Protein AF-A0AAV3XLF5-F1 (afdb_monomer)

Organism: NCBI:txid2530354

Sequence (108 aa):
MSVAAAKYTDSSRVFGKLVRNDFVHKGREVSDLKVHHVLTTKYRRKAFTAEMLARLHNILEELLLKWDCQLVEFNGESDQVHVLFQYHRDIALSNLVNNIKSVTSRLP

Mean predicted aligned error: 8.51 Å

Solvent-accessible surface area (backbone atoms only — not comparable to full-atom values): 6583 Å² total; per-residue (Å²): 134,87,80,79,77,82,73,86,69,52,68,68,57,57,46,58,61,67,68,52,89,70,68,45,78,57,97,93,47,77,47,77,47,72,47,81,47,76,51,65,41,81,90,59,42,74,73,51,46,74,66,51,46,56,52,50,50,55,52,49,47,57,50,29,50,76,67,69,23,47,76,75,47,76,49,71,52,42,29,37,34,41,37,31,34,36,49,55,89,90,54,58,60,70,60,52,52,51,48,51,54,56,56,60,70,72,55,126

pLDDT: mean 79.07, std 19.44, range [27.22, 93.81]

InterPro domains:
  IPR002686 Transposase IS200-like [PF01797] (30-106)
  IPR002686 Transposase IS200-like [SM01321] (30-108)
  IPR036515 Transposase IS200-like superfamily [G3DSA:3.30.70.1290] (17-107)
  IPR036515 Transposase IS200-like superfamily [SSF143422] (22-107)

Foldseek 3Di:
DDPDDDDPPDVVVVVVLLPPPPWDDDPPDTDWDKDKDKDFADVLALQDDPVLQVVLVVVVCVLCVVQVKHWSDWDDGSGMIITMITHDPPDDVVVSVVVSCVVSVVDD

Nearest PDB structures (foldseek):
  2xo6-assembly1_D  TM=9.074E-01  e=6.056E-06  Deinococcus radiodurans
  2xma-assembly1_B  TM=9.198E-01  e=1.284E-05  Deinococcus radiodurans
  2fyx-assembly1_B  TM=9.267E-01  e=1.284E-05  Deinococcus radiodurans R1 = ATCC 13939 = DSM 20539
  2a6m-assembly2_A-2  TM=9.085E-01  e=1.550E-05  Helicobacter pylori
  2f5g-assembly1_B  TM=8.941E-01  e=5.427E-05  Saccharolobus solfataricus

Secondary structure (DSSP, 8-state):
--S-------HHHHHHHHTS--PEEETTEEE-EEEEEEEEPGGG-----HHHHHHHHHHHHHHHHHTT-EEEEEEE-SSEEEEEEEE-TTS-HHHHHHHHHHHHHH--

Structure (mmCIF, N/CA/C/O backbone):
data_AF-A0AAV3XLF5-F1
#
_entry.id   AF-A0AAV3XLF5-F1
#
loop_
_atom_site.group_PDB
_atom_site.id
_atom_site.type_symbol
_atom_site.label_atom_id
_atom_site.label_alt_id
_atom_site.label_comp_id
_atom_site.label_asym_id
_atom_site.label_entity_id
_atom_site.label_seq_id
_atom_site.pdbx_PDB_ins_code
_atom_site.Cartn_x
_atom_site.Cartn_y
_atom_site.Cartn_z
_atom_site.occupancy
_atom_site.B_iso_or_equiv
_atom_site.auth_seq_id
_atom_site.auth_comp_id
_atom_site.auth_asym_id
_atom_site.auth_atom_id
_atom_site.pdbx_PDB_model_num
ATOM 1 N N . MET A 1 1 ? -29.564 -9.225 7.832 1.00 28.73 1 MET A N 1
ATOM 2 C CA . MET A 1 1 ? -29.414 -9.655 6.428 1.00 28.73 1 MET A CA 1
ATOM 3 C C . MET A 1 1 ? -28.008 -9.293 5.976 1.00 28.73 1 MET A C 1
ATOM 5 O O . MET A 1 1 ? -27.629 -8.138 6.062 1.00 28.73 1 MET A O 1
ATOM 9 N N . SER A 1 2 ? -27.248 -10.346 5.669 1.00 27.22 2 SER A N 1
ATOM 10 C CA . SER A 1 2 ? -25.842 -10.471 5.251 1.00 27.22 2 SER A CA 1
ATOM 11 C C . SER A 1 2 ? -25.093 -9.206 4.791 1.00 27.22 2 SER A C 1
ATOM 13 O O . SER A 1 2 ? -25.181 -8.817 3.630 1.00 27.22 2 SER A O 1
ATOM 15 N N . VAL A 1 3 ? -24.258 -8.642 5.671 1.00 30.39 3 VAL A N 1
ATOM 16 C CA . VAL A 1 3 ? -23.047 -7.917 5.256 1.00 30.39 3 VAL A CA 1
ATOM 17 C C . VAL A 1 3 ? -21.930 -8.957 5.286 1.00 30.39 3 VAL A C 1
ATOM 19 O O . VAL A 1 3 ? -21.489 -9.356 6.359 1.00 30.39 3 VAL A O 1
ATOM 22 N N . ALA A 1 4 ? -21.638 -9.491 4.098 1.00 32.59 4 ALA A N 1
ATOM 23 C CA . ALA A 1 4 ? -20.616 -10.475 3.736 1.00 32.59 4 ALA A CA 1
ATOM 24 C C . ALA A 1 4 ? -19.866 -11.137 4.906 1.00 32.59 4 ALA A C 1
ATOM 26 O O . ALA A 1 4 ? -18.840 -10.665 5.392 1.00 32.59 4 ALA A O 1
ATOM 27 N N . ALA A 1 5 ? -20.389 -12.293 5.304 1.00 28.31 5 ALA A N 1
ATOM 28 C CA . ALA A 1 5 ? -19.700 -13.246 6.143 1.00 28.31 5 ALA A CA 1
ATOM 29 C C . ALA A 1 5 ? -18.350 -13.657 5.530 1.00 28.31 5 ALA A C 1
ATOM 31 O O . ALA A 1 5 ? -18.263 -14.022 4.359 1.00 28.31 5 ALA A O 1
ATOM 32 N N . ALA A 1 6 ? -17.346 -13.690 6.402 1.00 33.62 6 ALA A N 1
ATOM 33 C CA . ALA A 1 6 ? -16.353 -14.748 6.463 1.00 33.62 6 ALA A CA 1
ATOM 34 C C . ALA A 1 6 ? -15.599 -15.054 5.164 1.00 33.62 6 ALA A C 1
ATOM 36 O O . ALA A 1 6 ? -15.929 -16.001 4.454 1.00 33.62 6 ALA A O 1
ATOM 37 N N . LYS A 1 7 ? -14.457 -14.390 4.984 1.00 34.25 7 LYS A N 1
ATOM 38 C CA . LYS A 1 7 ? -13.216 -15.119 4.703 1.00 34.25 7 LYS A CA 1
ATOM 39 C C . LYS A 1 7 ? -12.10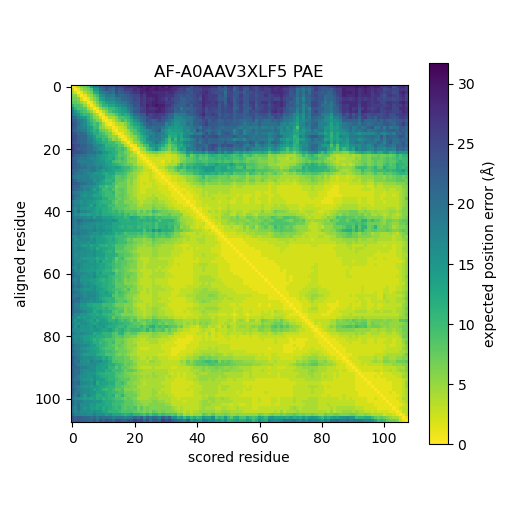6 -14.508 5.550 1.00 34.25 7 LYS A C 1
ATOM 41 O O . LYS A 1 7 ? -11.420 -13.589 5.125 1.00 34.25 7 LYS A O 1
ATOM 46 N N . TYR A 1 8 ? -11.922 -15.068 6.744 1.00 36.94 8 TYR A N 1
ATOM 47 C CA . TYR A 1 8 ? -10.567 -15.285 7.237 1.00 36.94 8 TYR A CA 1
ATOM 48 C C . TYR A 1 8 ? -9.918 -16.153 6.153 1.00 36.94 8 TYR A C 1
ATOM 50 O O . TYR A 1 8 ? -10.182 -17.357 6.071 1.00 36.94 8 TYR A O 1
ATOM 58 N N . THR A 1 9 ? -9.296 -15.513 5.162 1.00 42.12 9 THR A N 1
ATOM 59 C CA . THR A 1 9 ? -8.711 -16.204 4.020 1.00 42.12 9 THR A CA 1
ATOM 60 C C . THR A 1 9 ? -7.544 -16.981 4.586 1.00 42.12 9 THR A C 1
ATOM 62 O O . THR A 1 9 ? -6.512 -16.408 4.917 1.00 42.12 9 THR A O 1
ATOM 65 N N . ASP A 1 10 ? -7.764 -18.279 4.773 1.00 38.69 10 ASP A N 1
ATOM 66 C C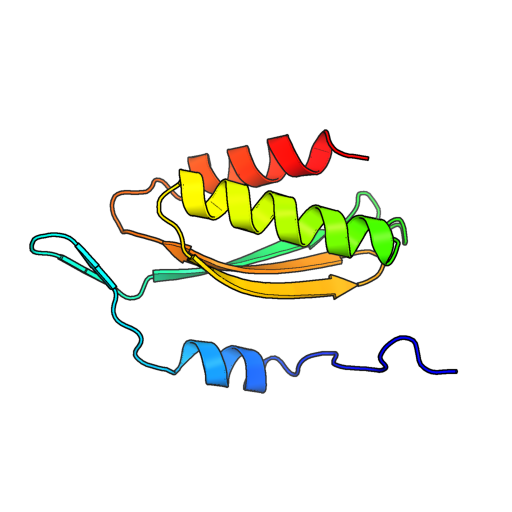A . ASP A 1 10 ? -6.732 -19.271 5.019 1.00 38.69 10 ASP A CA 1
ATOM 67 C C . ASP A 1 10 ? -5.464 -18.867 4.255 1.00 38.69 10 ASP A C 1
ATOM 69 O O . ASP A 1 10 ? -5.517 -18.663 3.035 1.00 38.69 10 ASP A O 1
ATOM 73 N N . SER A 1 11 ? -4.347 -18.699 4.971 1.00 42.25 11 SER A N 1
ATOM 74 C CA . SER A 1 11 ? -3.051 -18.346 4.387 1.00 42.25 11 SER A CA 1
ATOM 75 C C . SER A 1 11 ? -2.718 -19.236 3.185 1.00 42.25 11 SER A C 1
ATOM 77 O O . SER A 1 11 ? -2.042 -18.777 2.269 1.00 42.25 11 SER A O 1
ATOM 79 N N . SER A 1 12 ? -3.251 -20.464 3.127 1.00 38.00 12 SER A N 1
ATOM 80 C CA . SER A 1 12 ? -3.129 -21.376 1.984 1.00 38.00 12 SER A CA 1
ATOM 81 C C . SER A 1 12 ? -3.769 -20.858 0.677 1.00 38.00 12 SER A C 1
ATOM 83 O O . SE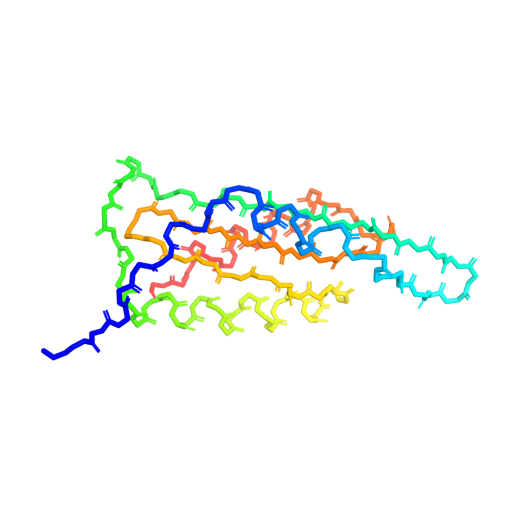R A 1 12 ? -3.245 -21.109 -0.408 1.00 38.00 12 SER A O 1
ATOM 85 N N . ARG A 1 13 ? -4.866 -20.085 0.737 1.00 46.16 13 ARG A N 1
ATOM 86 C CA . ARG A 1 13 ? -5.566 -19.517 -0.434 1.00 46.16 13 ARG A CA 1
ATOM 87 C C . ARG A 1 13 ? -4.910 -18.239 -0.949 1.00 46.16 13 ARG A C 1
ATOM 89 O O . ARG A 1 13 ? -4.851 -18.050 -2.162 1.00 46.16 13 ARG A O 1
ATOM 96 N N . VAL A 1 14 ? -4.379 -17.411 -0.047 1.00 50.41 14 VAL A N 1
ATOM 97 C CA . VAL A 1 14 ? -3.521 -16.266 -0.404 1.00 50.41 14 VAL A CA 1
ATOM 98 C C . VAL A 1 14 ? -2.232 -16.785 -1.048 1.00 50.41 14 VAL A C 1
ATOM 100 O O . VAL A 1 14 ? -1.835 -16.300 -2.106 1.00 50.41 14 VAL A O 1
ATOM 103 N N . PHE A 1 15 ? -1.648 -17.861 -0.498 1.00 45.91 15 PHE A N 1
ATOM 104 C CA . PHE A 1 15 ? -0.570 -18.611 -1.152 1.00 45.91 15 PHE A CA 1
ATOM 105 C C . PHE A 1 15 ? -0.983 -19.123 -2.537 1.00 45.91 15 PHE A C 1
ATOM 107 O O . PHE A 1 15 ? -0.234 -18.961 -3.490 1.00 45.91 15 PHE A O 1
ATOM 114 N N . GLY A 1 16 ? -2.192 -19.663 -2.698 1.00 46.97 16 GLY A N 1
ATOM 115 C CA . GLY A 1 16 ? -2.693 -20.113 -4.002 1.00 46.97 16 GLY A CA 1
ATOM 116 C C . GLY A 1 16 ? -2.771 -19.011 -5.071 1.00 46.97 16 GLY A C 1
ATOM 117 O O . GLY A 1 16 ? -2.584 -19.298 -6.252 1.00 46.97 16 GLY A O 1
ATOM 118 N N . LYS A 1 17 ? -3.005 -17.751 -4.675 1.00 51.19 17 LYS A N 1
ATOM 119 C CA . LYS A 1 17 ? -2.966 -16.583 -5.575 1.00 51.19 17 LYS A CA 1
ATOM 120 C C . LYS A 1 17 ? -1.531 -16.085 -5.805 1.00 51.19 17 LYS A C 1
ATOM 122 O O . LYS A 1 17 ? -1.195 -15.715 -6.923 1.00 51.19 17 LYS A O 1
ATOM 127 N N . LEU A 1 18 ? -0.673 -16.152 -4.782 1.00 51.94 18 LEU A N 1
ATOM 128 C CA . LEU A 1 18 ? 0.774 -15.892 -4.870 1.00 51.94 18 LEU A CA 1
ATOM 129 C C . LEU A 1 18 ? 1.504 -16.872 -5.808 1.00 51.94 18 LEU A C 1
ATOM 131 O O . LEU A 1 18 ? 2.483 -16.479 -6.430 1.00 51.94 18 LEU A O 1
ATOM 135 N N . VAL A 1 19 ? 1.023 -18.117 -5.923 1.00 51.31 19 VAL A N 1
ATOM 136 C CA . VAL A 1 19 ? 1.618 -19.208 -6.725 1.00 51.31 19 VAL A CA 1
ATOM 137 C C . VAL A 1 19 ? 1.260 -19.127 -8.220 1.00 51.31 19 VAL A C 1
ATOM 139 O O . VAL A 1 19 ? 1.818 -19.871 -9.027 1.00 51.31 19 VAL A O 1
ATOM 142 N N . ARG A 1 20 ? 0.367 -18.217 -8.641 1.00 60.09 20 ARG A N 1
ATOM 143 C CA . ARG A 1 20 ? 0.212 -17.933 -10.075 1.00 60.09 20 ARG A CA 1
ATOM 144 C C . ARG A 1 20 ? 1.423 -17.147 -10.574 1.00 60.09 20 ARG A C 1
ATOM 146 O O . ARG A 1 20 ? 1.731 -16.071 -10.060 1.00 60.09 20 ARG A O 1
ATOM 153 N N . ASN A 1 21 ? 2.083 -17.710 -11.585 1.00 65.25 21 ASN A N 1
ATOM 154 C CA . ASN A 1 21 ? 3.185 -17.088 -12.312 1.00 65.25 21 ASN A CA 1
ATOM 155 C C . ASN A 1 21 ? 2.653 -15.936 -13.181 1.00 65.25 21 ASN A C 1
ATOM 157 O O . ASN A 1 21 ? 2.505 -16.076 -14.394 1.00 65.25 21 ASN A O 1
ATOM 161 N N . ASP A 1 22 ? 2.357 -14.811 -12.538 1.00 76.31 22 ASP A N 1
ATOM 162 C CA . ASP A 1 22 ? 1.909 -13.574 -13.175 1.00 76.31 22 ASP A CA 1
ATOM 163 C C . ASP A 1 22 ? 3.122 -12.644 -13.328 1.00 76.31 22 ASP A C 1
ATOM 165 O O . ASP A 1 22 ? 3.313 -11.700 -12.560 1.00 76.31 22 ASP A O 1
ATOM 169 N N . PHE A 1 23 ? 4.007 -12.973 -14.271 1.00 82.81 23 PHE A N 1
ATOM 170 C CA . PHE A 1 23 ? 5.223 -12.198 -14.513 1.00 82.81 23 PHE A CA 1
ATOM 171 C C . PHE A 1 23 ? 4.900 -10.811 -15.075 1.00 82.81 23 PHE A C 1
ATOM 173 O O . PHE A 1 23 ? 4.153 -10.681 -16.046 1.00 82.81 23 PHE A O 1
ATOM 180 N N . VAL A 1 24 ? 5.531 -9.780 -14.511 1.00 82.81 24 VAL A N 1
ATOM 181 C CA . VAL A 1 24 ? 5.434 -8.408 -15.014 1.00 82.81 24 VAL A CA 1
ATOM 182 C C . VAL A 1 24 ? 6.644 -8.099 -15.880 1.00 82.81 24 VAL A C 1
ATOM 184 O O . VAL A 1 24 ? 7.790 -8.303 -15.471 1.00 82.81 24 VAL A O 1
ATOM 187 N N . HIS A 1 25 ? 6.376 -7.598 -17.083 1.00 85.12 25 HIS A N 1
ATOM 1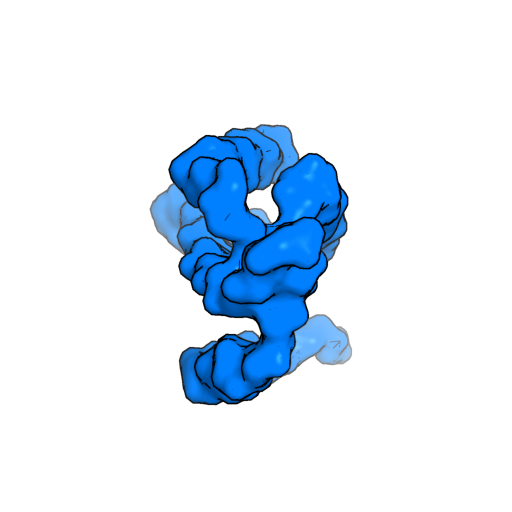88 C CA . HIS A 1 25 ? 7.383 -7.200 -18.057 1.00 85.12 25 HIS A CA 1
ATOM 189 C C . HIS A 1 25 ? 7.513 -5.679 -18.082 1.00 85.12 25 HIS A C 1
ATOM 191 O O . HIS A 1 25 ? 6.527 -4.979 -18.311 1.00 85.12 25 HIS A O 1
ATOM 197 N N . LYS A 1 26 ? 8.734 -5.163 -17.924 1.00 83.38 26 LYS A N 1
ATOM 198 C CA . LYS A 1 26 ? 9.028 -3.733 -18.086 1.00 83.38 26 LYS A CA 1
ATOM 199 C C . LYS A 1 26 ? 10.345 -3.561 -18.828 1.00 83.38 26 LYS A C 1
ATOM 201 O O . LYS A 1 26 ? 11.419 -3.879 -18.338 1.00 83.38 26 LYS A O 1
ATOM 206 N N . GLY A 1 27 ? 10.280 -3.119 -20.081 1.00 84.94 27 GLY A N 1
ATOM 207 C CA . GLY A 1 27 ? 11.465 -3.038 -20.939 1.00 84.94 27 GLY A CA 1
ATOM 208 C C . GLY A 1 27 ? 12.158 -4.398 -21.114 1.00 84.94 27 GLY A C 1
ATOM 209 O O . GLY A 1 27 ? 11.637 -5.274 -21.796 1.00 84.94 27 GLY A O 1
ATOM 210 N N . ARG A 1 28 ? 13.351 -4.557 -20.525 1.00 86.12 28 ARG A N 1
ATOM 211 C CA . ARG A 1 28 ? 14.165 -5.790 -20.585 1.00 86.12 28 ARG A CA 1
ATOM 212 C C . ARG A 1 28 ? 14.172 -6.585 -19.277 1.00 86.12 28 ARG A C 1
ATOM 214 O O . ARG A 1 28 ? 14.935 -7.540 -19.161 1.00 86.12 28 ARG A O 1
ATOM 221 N N . GLU A 1 29 ? 13.362 -6.194 -18.299 1.00 84.81 29 GLU A N 1
ATOM 222 C CA . GLU A 1 29 ? 13.202 -6.934 -17.051 1.00 84.81 29 GLU A CA 1
ATOM 223 C C . GLU A 1 29 ? 11.892 -7.724 -17.020 1.00 84.81 29 GLU A C 1
ATOM 225 O O . GLU A 1 29 ? 10.861 -7.306 -17.554 1.00 84.81 29 GLU A O 1
ATOM 230 N N . VAL A 1 30 ? 11.970 -8.888 -16.374 1.00 87.19 30 VAL A N 1
ATOM 231 C CA . VAL A 1 30 ? 10.835 -9.738 -16.024 1.00 87.19 30 VAL A CA 1
ATOM 232 C C . VAL A 1 30 ? 10.927 -9.990 -14.530 1.00 87.19 30 VAL A C 1
ATOM 234 O O . VAL A 1 30 ? 11.962 -10.448 -14.039 1.00 87.19 30 VAL A O 1
ATOM 237 N N . SER A 1 31 ? 9.870 -9.665 -13.798 1.00 85.94 31 SER A N 1
ATOM 238 C CA . SER A 1 31 ? 9.850 -9.818 -12.348 1.00 85.94 31 SER A CA 1
ATOM 239 C C . SER A 1 31 ? 8.496 -10.289 -11.854 1.00 85.94 31 SER A C 1
ATOM 241 O O . SER A 1 31 ? 7.465 -9.915 -12.402 1.00 85.94 31 SER A O 1
ATOM 243 N N . ASP A 1 32 ? 8.512 -11.062 -10.775 1.00 88.31 32 ASP A N 1
ATOM 244 C CA . ASP A 1 32 ? 7.324 -11.367 -9.991 1.00 88.31 32 ASP A CA 1
ATOM 245 C C . ASP A 1 32 ? 7.603 -11.051 -8.516 1.00 88.31 32 ASP A C 1
ATOM 247 O O . ASP A 1 32 ? 7.930 -11.925 -7.713 1.00 88.31 32 ASP A O 1
ATOM 251 N N . LEU A 1 33 ? 7.578 -9.758 -8.180 1.00 89.00 33 LEU A N 1
ATOM 252 C CA . LEU A 1 33 ? 7.798 -9.285 -6.817 1.00 89.00 33 LEU A CA 1
ATOM 253 C C . LEU A 1 33 ? 6.464 -8.874 -6.208 1.00 89.00 33 LEU A C 1
ATOM 255 O O . LEU A 1 33 ? 5.855 -7.886 -6.614 1.00 89.00 33 LEU A O 1
ATOM 259 N N . LYS A 1 34 ? 6.023 -9.634 -5.209 1.00 90.38 34 LYS A N 1
ATOM 260 C CA . LYS A 1 34 ? 4.782 -9.394 -4.472 1.00 90.38 34 LYS A CA 1
ATOM 261 C C . LYS A 1 34 ? 5.101 -9.172 -2.999 1.00 90.38 34 LYS A C 1
ATOM 263 O O . LYS A 1 34 ? 5.917 -9.888 -2.421 1.00 90.38 34 LYS A O 1
ATOM 268 N N . VAL A 1 35 ? 4.448 -8.195 -2.381 1.00 90.94 35 VAL A N 1
ATOM 269 C CA . VAL A 1 35 ? 4.570 -7.906 -0.948 1.00 90.94 35 VAL A CA 1
ATOM 270 C C . VAL A 1 35 ? 3.204 -7.989 -0.300 1.00 90.94 35 VAL A C 1
ATOM 272 O O . VAL A 1 35 ? 2.255 -7.333 -0.724 1.00 90.94 35 VAL A O 1
ATOM 275 N N . HIS A 1 36 ? 3.133 -8.782 0.765 1.00 90.56 36 HIS A N 1
ATOM 276 C CA . HIS A 1 36 ? 2.004 -8.800 1.677 1.00 90.56 36 HIS A CA 1
A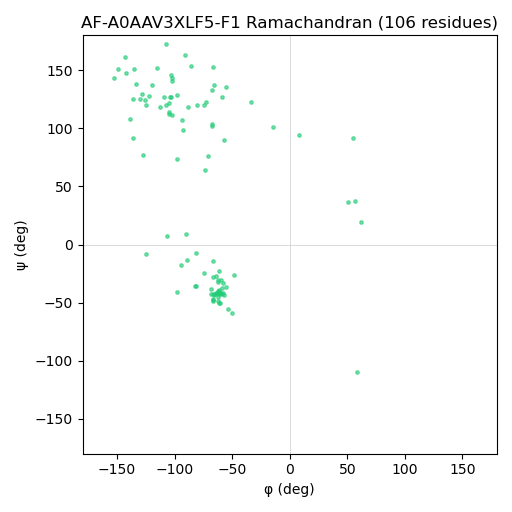TOM 277 C C . HIS A 1 36 ? 2.295 -7.851 2.843 1.00 90.56 36 HIS A C 1
ATOM 279 O O . HIS A 1 36 ? 3.145 -8.121 3.693 1.00 90.56 36 HIS A O 1
ATOM 285 N N . HIS A 1 37 ? 1.609 -6.714 2.858 1.00 90.75 37 HIS A N 1
ATOM 286 C CA . HIS A 1 37 ? 1.722 -5.692 3.882 1.00 90.75 37 HIS A CA 1
ATOM 287 C C . HIS A 1 37 ? 0.518 -5.741 4.824 1.00 90.75 37 HIS A C 1
ATOM 289 O O . HIS A 1 37 ? -0.627 -5.678 4.382 1.00 90.75 37 HIS A O 1
ATOM 295 N N . VAL A 1 38 ? 0.783 -5.830 6.129 1.00 89.88 38 VAL A N 1
ATOM 296 C CA . VAL A 1 38 ? -0.254 -5.861 7.168 1.00 89.88 38 VAL A CA 1
ATOM 297 C C . VAL A 1 38 ? -0.180 -4.580 7.993 1.00 89.88 38 VAL A C 1
ATOM 299 O O . VAL A 1 38 ? 0.835 -4.297 8.632 1.00 89.88 38 VAL A O 1
ATOM 302 N N . LEU A 1 39 ? -1.260 -3.803 7.978 1.00 87.06 39 LEU A N 1
ATOM 303 C CA . LEU A 1 39 ? -1.424 -2.565 8.734 1.00 87.06 39 LEU A CA 1
ATOM 304 C C . LEU A 1 39 ? -2.359 -2.812 9.915 1.00 87.06 39 LEU A C 1
ATOM 306 O O . LEU A 1 39 ? -3.547 -3.047 9.734 1.00 87.06 39 LEU A O 1
ATOM 310 N N . THR A 1 40 ? -1.836 -2.720 11.134 1.00 87.56 40 THR A N 1
ATOM 311 C CA . THR A 1 40 ? -2.627 -2.858 12.366 1.00 87.56 40 THR A CA 1
ATOM 312 C C . THR A 1 40 ? -2.914 -1.498 12.986 1.00 87.56 40 THR A C 1
ATOM 314 O O . THR A 1 40 ? -2.033 -0.631 13.020 1.00 87.56 40 THR A O 1
ATOM 317 N N . THR A 1 41 ? -4.103 -1.316 13.555 1.00 87.31 41 THR A N 1
ATOM 318 C CA . THR A 1 41 ? -4.424 -0.097 14.304 1.00 87.31 41 THR A CA 1
ATOM 319 C C . THR A 1 41 ? -3.584 0.007 15.577 1.00 87.31 41 THR A C 1
ATOM 321 O O . THR A 1 41 ? -3.158 -0.986 16.182 1.00 87.31 41 THR A O 1
ATOM 324 N N . LYS A 1 42 ? -3.347 1.242 16.030 1.00 84.19 42 LYS A N 1
ATOM 325 C CA . LYS A 1 42 ? -2.667 1.476 17.307 1.00 84.19 42 LYS A CA 1
ATOM 326 C C . LYS A 1 42 ? -3.471 0.813 18.433 1.00 84.19 42 LYS A C 1
ATOM 328 O O . LYS A 1 42 ? -4.663 1.077 18.582 1.00 84.19 42 LYS A O 1
ATOM 333 N N . TYR A 1 43 ? -2.804 -0.025 19.226 1.00 88.12 43 TYR A N 1
ATOM 334 C CA . TYR A 1 43 ? -3.408 -0.835 20.294 1.00 88.12 43 TYR A CA 1
ATOM 335 C C . TYR A 1 43 ? -4.454 -1.864 19.825 1.00 88.12 43 TYR A C 1
ATOM 337 O O . TYR A 1 43 ? -5.259 -2.294 20.646 1.00 88.12 43 TYR A O 1
ATOM 345 N N . ARG A 1 44 ? -4.472 -2.245 18.534 1.00 82.31 44 ARG A N 1
ATOM 346 C CA . ARG A 1 44 ? -5.464 -3.175 17.952 1.00 82.31 44 ARG A CA 1
ATOM 347 C C . ARG A 1 44 ? -6.913 -2.790 18.268 1.00 82.31 44 ARG A C 1
ATOM 349 O O . ARG A 1 44 ? -7.777 -3.626 18.525 1.00 82.31 44 ARG A O 1
ATOM 356 N N . ARG A 1 45 ? -7.183 -1.483 18.300 1.00 84.31 45 ARG A N 1
ATOM 357 C CA . ARG A 1 45 ? -8.546 -0.974 18.449 1.00 84.31 45 ARG A CA 1
ATOM 358 C C . ARG A 1 45 ? -9.356 -1.362 17.216 1.00 84.31 45 ARG A C 1
ATOM 360 O O . ARG A 1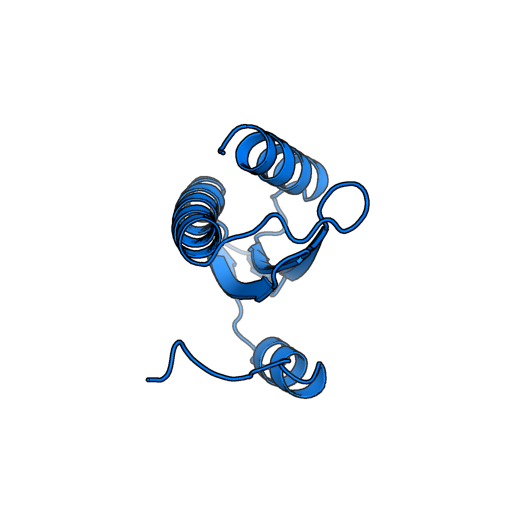 45 ? -8.880 -1.198 16.094 1.00 84.31 45 ARG A O 1
ATOM 367 N N . LYS A 1 46 ? -10.595 -1.801 17.436 1.00 85.44 46 LYS A N 1
ATOM 368 C CA . LYS A 1 46 ? -11.574 -2.099 16.384 1.00 85.44 46 LYS A CA 1
ATOM 369 C C . LYS A 1 46 ? -12.125 -0.808 15.766 1.00 85.44 46 LYS A C 1
ATOM 371 O O . LYS A 1 46 ? -13.275 -0.452 15.993 1.00 85.44 46 LYS A O 1
ATOM 376 N N . ALA A 1 47 ? -11.252 -0.048 15.114 1.00 83.25 47 ALA A N 1
ATOM 377 C CA . ALA A 1 47 ? -11.532 1.295 14.619 1.00 83.25 47 ALA A CA 1
ATOM 378 C C . ALA A 1 47 ? -11.986 1.313 13.155 1.00 83.25 47 ALA A C 1
ATOM 380 O O . ALA A 1 47 ? -12.560 2.307 12.728 1.00 83.25 47 ALA A O 1
ATOM 381 N N . PHE A 1 48 ? -11.743 0.245 12.390 1.00 84.81 48 PHE A N 1
ATOM 382 C CA . PHE A 1 48 ? -12.151 0.183 10.993 1.00 84.81 48 PHE A CA 1
ATOM 383 C C . PHE A 1 48 ? -13.629 -0.188 10.868 1.00 84.81 48 PHE A C 1
ATOM 385 O O . PHE A 1 48 ? -14.058 -1.262 11.295 1.00 84.81 48 PHE A O 1
ATOM 392 N N . THR A 1 49 ? -14.404 0.702 10.251 1.00 87.81 49 THR A N 1
ATOM 393 C CA . THR A 1 49 ? -15.764 0.420 9.782 1.00 87.81 49 THR A CA 1
ATOM 394 C C . THR A 1 49 ? -15.734 -0.087 8.338 1.00 87.81 49 THR A C 1
ATOM 396 O O . THR A 1 49 ? -14.752 0.102 7.620 1.00 87.81 49 THR A O 1
ATOM 399 N N . ALA A 1 50 ? -16.822 -0.709 7.878 1.00 87.44 50 ALA A N 1
ATOM 400 C CA . ALA A 1 50 ? -16.918 -1.183 6.495 1.00 87.44 50 ALA A CA 1
ATOM 401 C C . ALA A 1 50 ? -16.748 -0.046 5.465 1.00 87.44 50 ALA A C 1
ATOM 403 O O . ALA A 1 50 ? -16.099 -0.235 4.439 1.00 87.44 50 ALA A O 1
ATOM 404 N N . GLU A 1 51 ? -17.278 1.144 5.759 1.00 88.75 51 GLU A N 1
ATOM 405 C CA . GLU A 1 51 ? -17.137 2.329 4.905 1.00 88.75 51 GLU A CA 1
ATOM 406 C C . GLU A 1 51 ? -15.684 2.822 4.849 1.00 88.75 51 GLU A C 1
ATOM 408 O O . GLU A 1 51 ? -15.165 3.096 3.765 1.00 88.75 51 GLU A O 1
ATOM 413 N N . MET A 1 52 ? -14.989 2.850 5.994 1.00 88.56 52 MET A N 1
ATOM 414 C CA . MET A 1 52 ? -13.563 3.190 6.044 1.00 88.56 52 MET A CA 1
ATOM 415 C C . MET A 1 52 ? -12.723 2.197 5.239 1.00 88.56 52 MET A C 1
ATOM 417 O O . MET A 1 52 ? -11.829 2.613 4.510 1.00 88.56 52 MET A O 1
ATOM 421 N N . LEU A 1 53 ? -13.018 0.896 5.331 1.00 89.38 53 LEU A N 1
ATOM 422 C CA . LEU A 1 53 ? -12.313 -0.137 4.566 1.00 89.38 53 LEU A CA 1
ATOM 423 C C . LEU A 1 53 ? -12.538 0.008 3.057 1.00 89.38 53 LEU A C 1
ATOM 425 O O . LEU A 1 53 ? -11.580 -0.093 2.293 1.00 89.38 53 LEU A O 1
ATOM 429 N N . ALA A 1 54 ? -13.769 0.291 2.626 1.00 89.88 54 ALA A N 1
ATOM 430 C CA . ALA A 1 54 ? -14.081 0.530 1.216 1.00 89.88 54 ALA A CA 1
ATOM 431 C C . ALA A 1 54 ? -13.360 1.775 0.678 1.00 89.88 54 ALA A C 1
ATOM 433 O O . ALA A 1 54 ? -12.795 1.761 -0.414 1.00 89.88 54 ALA A O 1
ATOM 434 N N . ARG A 1 55 ? -13.314 2.848 1.470 1.00 90.56 55 ARG A N 1
ATOM 435 C CA . ARG A 1 55 ? -12.569 4.055 1.107 1.00 90.56 55 ARG A CA 1
ATOM 436 C C . ARG A 1 55 ? -11.064 3.787 1.044 1.00 90.56 55 ARG A C 1
ATOM 438 O O . ARG A 1 55 ? -10.407 4.218 0.099 1.00 90.56 55 ARG A O 1
ATOM 445 N N . LEU A 1 56 ? -10.528 3.060 2.025 1.00 90.31 56 LEU A N 1
ATOM 446 C CA . LEU A 1 56 ? -9.115 2.694 2.098 1.00 90.31 56 LEU A CA 1
ATOM 447 C C . LEU A 1 56 ? -8.684 1.841 0.902 1.00 90.31 56 LEU A C 1
ATOM 449 O O . LEU A 1 56 ? -7.602 2.071 0.369 1.00 90.31 56 LEU A O 1
ATOM 453 N N . HIS A 1 57 ? -9.538 0.915 0.458 1.00 91.44 57 HIS A N 1
ATOM 454 C CA . HIS A 1 57 ? -9.330 0.139 -0.762 1.00 91.44 57 HIS A CA 1
ATOM 455 C C . HIS A 1 57 ? -9.079 1.057 -1.966 1.00 91.44 57 HIS A C 1
ATOM 457 O O . HIS A 1 57 ? -8.025 0.967 -2.589 1.00 91.44 57 HIS A O 1
ATOM 463 N N . ASN A 1 58 ? -9.995 1.993 -2.235 1.00 92.69 58 ASN A N 1
ATOM 464 C CA . ASN A 1 58 ? -9.895 2.897 -3.387 1.00 92.69 58 ASN A CA 1
ATOM 465 C C . ASN A 1 58 ? -8.642 3.781 -3.316 1.00 92.69 58 ASN A C 1
ATOM 467 O O . ASN A 1 58 ? -7.938 3.959 -4.305 1.00 92.69 58 ASN A O 1
ATOM 471 N N . ILE A 1 59 ? -8.320 4.296 -2.125 1.00 91.81 59 ILE A N 1
ATOM 472 C CA . ILE A 1 59 ? -7.114 5.107 -1.916 1.00 91.81 59 ILE A CA 1
ATOM 473 C C . ILE A 1 59 ? -5.850 4.296 -2.209 1.00 91.81 59 ILE A C 1
ATOM 475 O O . ILE A 1 59 ? -4.923 4.809 -2.834 1.00 91.81 59 ILE A O 1
ATOM 479 N N . LEU A 1 60 ? -5.777 3.057 -1.720 1.00 91.75 60 LEU A N 1
ATOM 480 C CA . LEU A 1 60 ? -4.614 2.201 -1.934 1.00 91.75 60 LEU A CA 1
ATOM 481 C C . LEU A 1 60 ? -4.482 1.787 -3.392 1.00 91.75 60 LEU A C 1
ATOM 483 O O . LEU A 1 60 ? -3.366 1.765 -3.895 1.00 91.75 60 LEU A O 1
ATOM 487 N N . GLU A 1 61 ? -5.590 1.506 -4.068 1.00 92.94 61 GLU A N 1
ATOM 488 C CA . GLU A 1 61 ? -5.608 1.213 -5.498 1.00 92.94 61 GLU A CA 1
ATOM 489 C C . GLU A 1 61 ? -5.068 2.399 -6.311 1.00 92.94 61 GLU A C 1
ATOM 491 O O . GLU A 1 61 ? -4.115 2.240 -7.073 1.00 92.94 61 GLU A O 1
ATOM 496 N N . GLU A 1 62 ? -5.574 3.613 -6.071 1.00 93.81 62 GLU A N 1
ATOM 497 C CA . GLU A 1 62 ? -5.075 4.830 -6.724 1.00 93.81 62 GLU A CA 1
ATOM 498 C C . GLU A 1 62 ? -3.608 5.127 -6.386 1.00 93.81 62 GLU A C 1
ATOM 500 O O . GLU A 1 62 ? -2.840 5.576 -7.241 1.00 93.81 62 GLU A O 1
ATOM 505 N N . LEU A 1 63 ? -3.211 4.924 -5.127 1.00 93.38 63 LEU A N 1
ATOM 506 C CA . LEU A 1 63 ? -1.843 5.160 -4.683 1.00 93.38 63 LEU A CA 1
ATOM 507 C C . LEU A 1 63 ? -0.886 4.170 -5.344 1.00 93.38 63 LEU A C 1
ATOM 509 O O . LEU A 1 63 ? 0.129 4.594 -5.883 1.00 93.38 63 LEU A O 1
ATOM 513 N N . LEU A 1 64 ? -1.202 2.876 -5.327 1.00 93.12 64 LEU A N 1
ATOM 514 C CA . LEU A 1 64 ? -0.371 1.845 -5.944 1.00 93.12 64 LEU A CA 1
ATOM 515 C C . LEU A 1 64 ? -0.256 2.069 -7.450 1.00 93.12 64 LEU A C 1
ATOM 517 O O . LEU A 1 64 ? 0.855 2.022 -7.970 1.00 93.12 64 LEU A O 1
ATOM 521 N N . LEU A 1 65 ? -1.347 2.448 -8.120 1.00 92.50 65 LEU A N 1
ATOM 522 C CA . LEU A 1 65 ? -1.321 2.781 -9.542 1.00 92.50 65 LEU A CA 1
ATOM 523 C C . LEU A 1 65 ? -0.371 3.952 -9.849 1.00 92.50 65 LEU A C 1
ATOM 525 O O . LEU A 1 65 ? 0.398 3.888 -10.805 1.00 92.50 65 LEU A O 1
ATOM 529 N N . LYS A 1 66 ? -0.352 5.002 -9.013 1.00 92.75 66 LYS A N 1
ATOM 530 C CA . LYS A 1 66 ? 0.600 6.129 -9.151 1.00 92.75 66 LYS A CA 1
ATOM 531 C C . LYS A 1 66 ? 2.058 5.711 -8.968 1.00 92.75 66 LYS A C 1
ATOM 533 O O . LYS A 1 66 ? 2.948 6.375 -9.490 1.00 92.75 66 LYS A O 1
ATOM 538 N N . TRP A 1 67 ? 2.296 4.646 -8.210 1.00 92.50 67 TRP A N 1
ATOM 539 C CA . TRP A 1 67 ? 3.615 4.054 -8.010 1.00 92.50 67 TRP A CA 1
ATOM 540 C C . TRP A 1 67 ? 3.945 2.967 -9.033 1.00 92.50 67 TRP A C 1
ATOM 542 O O . TRP A 1 67 ? 4.955 2.295 -8.858 1.00 92.50 67 TRP A O 1
ATOM 552 N N . ASP A 1 68 ? 3.135 2.788 -10.082 1.00 90.19 68 ASP A N 1
ATOM 553 C CA . ASP A 1 68 ? 3.321 1.720 -11.074 1.00 90.19 68 ASP A CA 1
ATOM 554 C C . ASP A 1 68 ? 3.336 0.322 -10.417 1.00 90.19 68 ASP A C 1
ATOM 556 O O . ASP A 1 68 ? 4.122 -0.564 -10.752 1.00 90.19 68 ASP A O 1
ATOM 560 N N . CYS A 1 69 ? 2.493 0.159 -9.395 1.00 91.50 69 CYS A N 1
ATOM 561 C CA . CYS A 1 69 ? 2.265 -1.076 -8.656 1.00 91.50 69 CYS A CA 1
ATOM 562 C C . CYS A 1 69 ? 0.826 -1.552 -8.870 1.00 91.50 69 CYS A C 1
ATOM 564 O O . CYS A 1 69 ? -0.095 -0.751 -9.033 1.00 91.50 69 CYS A O 1
ATOM 566 N N . GLN A 1 70 ? 0.612 -2.862 -8.777 1.00 90.00 70 GLN A N 1
ATOM 567 C CA . GLN A 1 70 ? -0.708 -3.466 -8.932 1.00 90.00 70 GLN A CA 1
ATOM 568 C C . GLN A 1 70 ? -1.226 -3.997 -7.596 1.00 90.00 70 GLN A C 1
ATOM 570 O O . GLN A 1 70 ? -0.567 -4.806 -6.942 1.00 90.00 70 GLN A O 1
ATOM 575 N N . LEU A 1 71 ? -2.434 -3.589 -7.200 1.00 90.44 71 LEU A N 1
ATOM 576 C CA . LEU A 1 71 ? -3.133 -4.190 -6.066 1.00 90.44 71 LEU A CA 1
ATOM 577 C C . LEU A 1 71 ? -3.676 -5.571 -6.470 1.00 90.44 71 LEU A C 1
ATOM 579 O O . LEU A 1 71 ? -4.471 -5.690 -7.397 1.00 90.44 71 LEU A O 1
ATOM 583 N N . VAL A 1 72 ? -3.236 -6.624 -5.782 1.00 88.94 72 VAL A N 1
ATOM 584 C CA . VAL A 1 72 ? -3.605 -8.020 -6.081 1.00 88.94 72 VAL A CA 1
ATOM 585 C C . VAL A 1 72 ? -4.730 -8.500 -5.170 1.00 88.94 72 VAL A C 1
ATOM 587 O O . VAL A 1 72 ? -5.635 -9.225 -5.600 1.00 88.94 72 VAL A O 1
ATOM 590 N N . GLU A 1 73 ? -4.664 -8.144 -3.890 1.00 87.88 73 GLU A N 1
ATOM 591 C CA . GLU A 1 73 ? -5.676 -8.491 -2.898 1.00 87.88 73 GLU A CA 1
ATOM 592 C C . GLU A 1 73 ? -5.706 -7.447 -1.784 1.00 87.88 73 GLU A C 1
ATOM 594 O O . GLU A 1 73 ? -4.673 -6.927 -1.364 1.00 87.88 73 GLU A O 1
ATOM 599 N N . PHE A 1 74 ? -6.905 -7.164 -1.293 1.00 89.12 74 PHE A N 1
ATOM 600 C CA . PHE A 1 74 ? -7.132 -6.302 -0.149 1.00 89.12 74 PHE A CA 1
ATOM 601 C C . PHE A 1 74 ? -8.179 -6.958 0.741 1.00 89.12 74 PHE A C 1
ATOM 603 O O . PHE A 1 74 ? -9.272 -7.287 0.278 1.00 89.12 74 PHE A O 1
ATOM 610 N N . ASN A 1 75 ? -7.844 -7.150 2.011 1.00 87.94 75 ASN A N 1
ATOM 611 C CA . ASN A 1 75 ? -8.768 -7.656 3.012 1.00 87.94 75 ASN A CA 1
ATOM 612 C C . ASN A 1 75 ? -8.678 -6.795 4.272 1.00 87.94 75 ASN A C 1
ATOM 614 O O . ASN A 1 75 ? -7.591 -6.401 4.690 1.00 87.94 75 ASN A O 1
ATOM 618 N N . GLY A 1 76 ? -9.820 -6.487 4.871 1.00 83.94 76 GLY A N 1
ATOM 619 C CA . GLY A 1 76 ? -9.909 -5.590 6.014 1.00 83.94 76 GLY A CA 1
ATOM 620 C C . GLY A 1 76 ? -10.722 -6.213 7.132 1.00 83.94 76 GLY A C 1
ATOM 621 O O . GLY A 1 76 ? -11.873 -6.592 6.935 1.00 83.94 76 GLY A O 1
ATOM 622 N N . GLU A 1 77 ? -10.130 -6.278 8.315 1.00 85.94 77 GLU A N 1
ATOM 623 C CA . GLU A 1 77 ? -10.805 -6.589 9.567 1.00 85.94 77 GLU A CA 1
ATOM 624 C C . GLU A 1 77 ? -10.917 -5.319 10.420 1.00 85.94 77 GLU A C 1
ATOM 626 O O . GLU A 1 77 ? -10.364 -4.266 10.104 1.00 85.94 77 GLU A O 1
ATOM 631 N N . SER A 1 78 ? -11.651 -5.397 11.530 1.00 83.88 78 SER A N 1
ATOM 632 C CA . SER A 1 78 ? -11.941 -4.221 12.360 1.00 83.88 78 SER A CA 1
ATOM 633 C C . SER A 1 78 ? -10.697 -3.546 12.967 1.00 83.88 78 SER A C 1
ATOM 635 O O . SER A 1 78 ? -10.745 -2.368 13.314 1.00 83.88 78 SER A O 1
ATOM 637 N N . ASP A 1 79 ? -9.587 -4.269 13.112 1.00 84.56 79 ASP A N 1
ATOM 638 C CA . ASP A 1 79 ? -8.345 -3.833 13.762 1.00 84.56 79 ASP A CA 1
ATOM 639 C C . ASP A 1 79 ? -7.093 -3.971 12.880 1.00 84.56 79 ASP A C 1
ATOM 641 O O . ASP A 1 79 ? -6.025 -3.467 13.247 1.00 84.56 79 ASP A O 1
ATOM 645 N N . GLN A 1 80 ? -7.208 -4.611 11.716 1.00 86.94 80 GLN A N 1
ATOM 646 C CA . GLN A 1 80 ? -6.087 -4.855 10.815 1.00 86.94 80 GLN A CA 1
ATOM 647 C C . GLN A 1 80 ? -6.509 -4.891 9.347 1.00 86.94 80 GLN A C 1
ATOM 649 O O . GLN A 1 80 ? -7.623 -5.273 9.009 1.00 86.94 80 GLN A O 1
ATOM 654 N N . VAL A 1 81 ? -5.590 -4.508 8.468 1.00 89.50 81 VAL A N 1
ATOM 655 C CA . VAL A 1 81 ? -5.778 -4.487 7.019 1.00 89.50 81 VAL A CA 1
ATOM 656 C C . VAL A 1 81 ? -4.623 -5.227 6.363 1.00 89.50 81 VAL A C 1
ATOM 658 O O . VAL A 1 81 ? -3.457 -4.947 6.636 1.00 89.50 81 VAL A O 1
ATOM 661 N N . HIS A 1 82 ? -4.962 -6.161 5.487 1.00 89.81 82 HIS A N 1
ATOM 662 C CA . HIS A 1 82 ? -4.061 -6.972 4.689 1.00 89.81 82 HIS A CA 1
ATOM 663 C C . HIS A 1 82 ? -4.074 -6.470 3.249 1.00 89.81 82 HIS A C 1
ATOM 665 O O . HIS A 1 82 ? -5.120 -6.438 2.603 1.00 89.81 82 HIS A O 1
ATOM 671 N N . VAL A 1 83 ? -2.907 -6.092 2.740 1.00 90.75 83 VAL A N 1
ATOM 672 C CA . VAL A 1 83 ? -2.731 -5.580 1.380 1.00 90.75 83 VAL A CA 1
ATOM 673 C C . VAL A 1 83 ? -1.678 -6.431 0.690 1.00 90.75 83 VAL A C 1
ATOM 6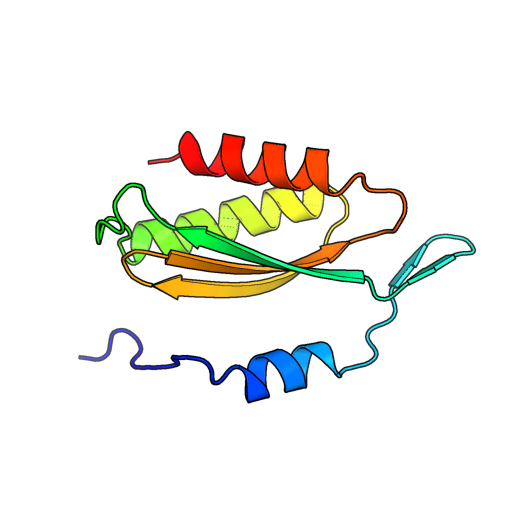75 O O . VAL A 1 83 ? -0.540 -6.497 1.146 1.00 90.75 83 VAL A O 1
ATOM 678 N N . LEU A 1 84 ? -2.039 -7.084 -0.405 1.00 91.00 84 LEU A N 1
ATOM 679 C CA . LEU A 1 84 ? -1.109 -7.778 -1.285 1.00 91.00 84 LEU A CA 1
ATOM 680 C C . LEU A 1 84 ? -0.981 -6.973 -2.571 1.00 91.00 84 LEU A C 1
ATOM 682 O O . LEU A 1 84 ? -1.969 -6.781 -3.279 1.00 91.00 84 LEU A O 1
ATOM 686 N N . PHE A 1 85 ? 0.228 -6.525 -2.886 1.00 91.12 85 PHE A N 1
ATOM 687 C CA . PHE A 1 85 ? 0.495 -5.791 -4.118 1.00 91.12 85 PHE A CA 1
ATOM 688 C C . PHE A 1 85 ? 1.762 -6.290 -4.805 1.00 91.12 85 PHE A C 1
ATOM 690 O O . PHE A 1 85 ? 2.686 -6.793 -4.161 1.00 91.12 85 PHE A O 1
ATOM 697 N N . GLN A 1 86 ? 1.780 -6.153 -6.124 1.00 91.00 86 GLN A N 1
ATOM 698 C CA . GLN A 1 86 ? 2.906 -6.470 -6.989 1.00 91.00 86 GLN A CA 1
ATOM 699 C C . GLN A 1 86 ? 3.617 -5.176 -7.390 1.00 91.00 86 GLN A C 1
ATOM 701 O O . GLN A 1 86 ? 2.965 -4.156 -7.618 1.00 91.00 86 GLN A O 1
ATOM 706 N N . TYR A 1 87 ? 4.947 -5.204 -7.435 1.00 91.38 87 TYR A N 1
ATOM 707 C CA . TYR A 1 87 ? 5.772 -4.027 -7.699 1.00 91.38 87 TYR A CA 1
ATOM 708 C C . TYR A 1 87 ? 6.996 -4.374 -8.557 1.00 91.38 87 TYR A C 1
ATOM 710 O O . TYR A 1 87 ? 7.398 -5.533 -8.654 1.00 91.38 87 TYR A O 1
ATOM 718 N N . HIS A 1 88 ? 7.598 -3.357 -9.173 1.00 89.00 88 HIS A N 1
ATOM 719 C CA . HIS A 1 88 ? 8.821 -3.491 -9.968 1.00 89.00 88 HIS A CA 1
ATOM 720 C C . HIS A 1 88 ? 10.092 -3.403 -9.124 1.00 89.00 88 HIS A C 1
ATOM 722 O O . HIS A 1 88 ? 10.123 -2.731 -8.092 1.00 89.00 88 HIS A O 1
ATOM 728 N N . ARG A 1 89 ? 11.182 -4.021 -9.600 1.00 87.06 89 ARG A N 1
ATOM 729 C CA . ARG A 1 89 ? 12.490 -4.002 -8.919 1.00 87.06 89 ARG A CA 1
ATOM 730 C C . ARG A 1 89 ? 13.024 -2.582 -8.702 1.00 87.06 89 ARG A C 1
ATOM 732 O O . ARG A 1 89 ? 13.668 -2.334 -7.686 1.00 87.06 89 ARG A O 1
ATOM 739 N N . ASP A 1 90 ? 12.729 -1.669 -9.621 1.00 89.31 90 ASP A N 1
ATOM 740 C CA . ASP A 1 90 ? 13.171 -0.271 -9.565 1.00 89.31 90 ASP A CA 1
ATOM 741 C C . ASP A 1 90 ? 12.550 0.521 -8.402 1.00 89.31 90 ASP A C 1
ATOM 743 O O . ASP A 1 90 ? 13.007 1.616 -8.062 1.00 89.31 90 ASP A O 1
ATOM 747 N N . ILE A 1 91 ? 11.504 -0.016 -7.770 1.00 90.25 91 ILE A N 1
ATOM 748 C CA . ILE A 1 91 ? 10.796 0.651 -6.685 1.00 90.25 91 ILE A CA 1
ATOM 749 C C . ILE A 1 91 ? 11.460 0.31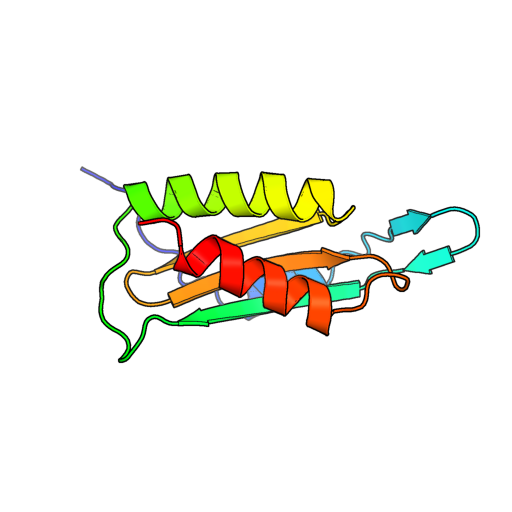1 -5.352 1.00 90.25 91 ILE A C 1
ATOM 751 O O . ILE A 1 91 ? 11.465 -0.831 -4.886 1.00 90.25 91 ILE A O 1
ATOM 755 N N . ALA A 1 92 ? 11.955 1.346 -4.674 1.00 92.81 92 ALA A N 1
ATOM 756 C CA . ALA A 1 92 ? 12.420 1.232 -3.300 1.00 92.81 92 ALA A CA 1
ATOM 757 C C . ALA A 1 92 ? 11.236 0.945 -2.359 1.00 92.81 92 ALA A C 1
ATOM 759 O O . ALA A 1 92 ? 10.470 1.845 -2.002 1.00 92.81 92 ALA A O 1
ATOM 760 N N . LEU A 1 93 ? 11.111 -0.313 -1.924 1.00 90.19 93 LEU A N 1
ATOM 761 C CA . LEU A 1 93 ? 9.993 -0.784 -1.100 1.00 90.19 93 LEU A CA 1
ATOM 762 C C . LEU A 1 93 ? 9.812 0.029 0.192 1.00 90.19 93 LEU A C 1
ATOM 764 O O . LEU A 1 93 ? 8.685 0.298 0.599 1.00 90.19 93 LEU A O 1
ATOM 768 N N . SER A 1 94 ? 10.905 0.471 0.818 1.00 92.56 94 SER A N 1
ATOM 769 C CA . SER A 1 94 ? 10.863 1.322 2.013 1.00 92.56 94 SER A CA 1
ATOM 770 C C . SER A 1 94 ? 10.134 2.646 1.762 1.00 92.56 94 SER A C 1
ATOM 772 O O . SER A 1 94 ? 9.310 3.057 2.578 1.00 92.56 94 SER A O 1
ATOM 774 N N . ASN A 1 95 ? 10.383 3.292 0.621 1.00 93.31 95 ASN A N 1
ATOM 775 C CA . ASN A 1 95 ? 9.737 4.550 0.250 1.00 93.31 95 ASN A CA 1
ATOM 776 C C . ASN A 1 95 ? 8.247 4.345 -0.038 1.00 93.31 95 ASN A C 1
ATOM 778 O O . ASN A 1 95 ? 7.422 5.129 0.435 1.00 93.31 95 ASN A O 1
ATOM 782 N N . LEU A 1 96 ? 7.902 3.266 -0.746 1.00 93.00 96 LEU A N 1
ATOM 783 C CA . LEU A 1 96 ? 6.514 2.905 -1.028 1.00 93.00 96 LEU A CA 1
ATOM 784 C C . LEU A 1 96 ? 5.731 2.633 0.265 1.00 93.00 96 LEU A C 1
ATOM 786 O O . LEU A 1 96 ? 4.681 3.231 0.485 1.00 93.00 96 LEU A O 1
ATOM 790 N N . VAL A 1 97 ? 6.267 1.797 1.158 1.00 92.12 97 VAL A N 1
ATOM 791 C CA . VAL A 1 97 ? 5.635 1.470 2.449 1.00 92.12 97 VAL A CA 1
ATOM 792 C C . VAL A 1 97 ? 5.485 2.714 3.326 1.00 92.12 97 VAL A C 1
ATOM 794 O O . VAL A 1 97 ? 4.434 2.918 3.939 1.00 92.12 97 VAL A O 1
ATOM 797 N N . ASN A 1 98 ? 6.499 3.582 3.359 1.00 92.62 98 ASN A N 1
ATOM 798 C CA . ASN A 1 98 ? 6.414 4.850 4.079 1.00 92.62 98 ASN A CA 1
ATOM 799 C C . ASN A 1 98 ? 5.297 5.735 3.521 1.00 92.62 98 ASN A C 1
ATOM 801 O O . ASN A 1 98 ? 4.541 6.317 4.300 1.00 92.62 98 ASN A O 1
ATOM 805 N N . ASN A 1 99 ? 5.155 5.814 2.196 1.00 92.56 99 ASN A N 1
ATOM 806 C CA . ASN A 1 99 ? 4.097 6.598 1.573 1.00 92.56 99 ASN A CA 1
ATOM 807 C C . ASN A 1 99 ? 2.708 6.018 1.868 1.00 92.56 99 ASN A C 1
ATOM 809 O O . ASN A 1 99 ? 1.838 6.759 2.323 1.00 92.56 99 ASN A O 1
ATOM 813 N N . ILE A 1 100 ? 2.537 4.697 1.719 1.00 91.75 100 ILE A N 1
ATOM 814 C CA . ILE A 1 100 ? 1.310 3.977 2.088 1.00 91.75 100 ILE A CA 1
ATOM 815 C C . ILE A 1 100 ? 0.903 4.361 3.510 1.00 91.75 100 ILE A C 1
ATOM 817 O O . ILE A 1 100 ? -0.146 4.967 3.702 1.00 91.75 100 ILE A O 1
ATOM 821 N N . LYS A 1 101 ? 1.776 4.137 4.497 1.00 88.56 101 LYS A N 1
ATOM 822 C CA . LYS A 1 101 ? 1.485 4.436 5.906 1.00 88.56 101 LYS A CA 1
ATOM 823 C C . LYS A 1 101 ? 1.134 5.908 6.138 1.00 88.56 101 LYS A C 1
ATOM 825 O O . LYS A 1 101 ? 0.228 6.224 6.909 1.00 88.56 101 LYS A O 1
ATOM 830 N N . SER A 1 102 ? 1.861 6.808 5.481 1.00 90.94 102 SER A N 1
ATOM 831 C CA . SER A 1 102 ? 1.678 8.256 5.582 1.00 90.94 102 SER A CA 1
ATOM 832 C C . SER A 1 102 ? 0.291 8.671 5.079 1.00 90.94 102 SER A C 1
ATOM 834 O O . SER A 1 102 ? -0.438 9.362 5.790 1.00 90.94 102 SER A O 1
ATOM 836 N N . VAL A 1 103 ? -0.112 8.197 3.898 1.00 89.19 103 VAL A N 1
ATOM 837 C CA . VAL A 1 103 ? -1.425 8.475 3.298 1.00 89.19 103 VAL A CA 1
ATOM 838 C C . VAL A 1 103 ? -2.546 7.838 4.116 1.00 89.19 103 VAL A C 1
ATOM 840 O O . VAL A 1 103 ? -3.488 8.535 4.488 1.00 89.19 103 VAL A O 1
ATOM 843 N N . THR A 1 104 ? -2.420 6.560 4.483 1.00 85.94 104 THR A N 1
ATOM 844 C CA . THR A 1 104 ? -3.463 5.842 5.231 1.00 85.94 104 THR A CA 1
ATOM 845 C C . THR A 1 104 ? -3.660 6.3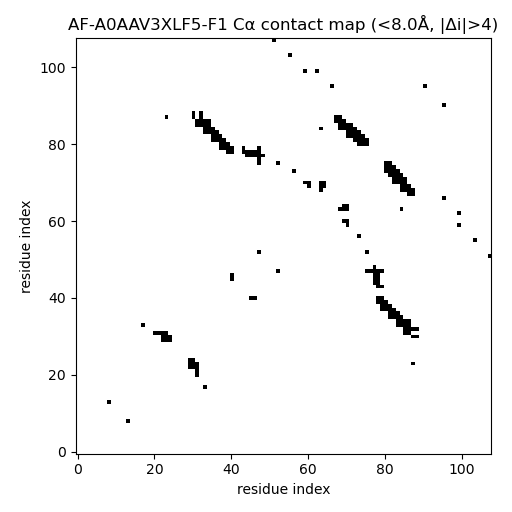80 6.647 1.00 85.94 104 THR A C 1
ATOM 847 O O . THR A 1 104 ? -4.753 6.290 7.182 1.00 85.94 104 THR A O 1
ATOM 850 N N . SER A 1 105 ? -2.627 6.958 7.273 1.00 84.62 105 SER A N 1
ATOM 851 C CA . SER A 1 105 ? -2.745 7.556 8.614 1.00 84.62 105 SER A CA 1
ATOM 852 C C . SER A 1 105 ? -3.478 8.900 8.649 1.00 84.62 105 SER A C 1
ATOM 854 O O . SER A 1 105 ? -3.995 9.284 9.695 1.00 84.62 105 SER A O 1
ATOM 856 N N . ARG A 1 106 ? -3.483 9.635 7.529 1.00 83.19 106 ARG A N 1
ATOM 857 C CA . ARG A 1 106 ? -4.070 10.981 7.430 1.00 83.19 106 ARG A CA 1
ATOM 858 C C . ARG A 1 106 ? -5.542 10.969 7.047 1.00 83.19 106 ARG A C 1
ATOM 860 O O . ARG A 1 106 ? -6.186 12.012 7.108 1.00 83.19 106 ARG A O 1
ATOM 867 N N . LEU A 1 107 ? -6.046 9.829 6.595 1.00 64.19 107 LEU A N 1
ATOM 868 C CA . LEU A 1 107 ? -7.392 9.706 6.067 1.00 64.19 107 LEU A CA 1
ATOM 869 C C . LEU A 1 107 ? -8.265 9.061 7.153 1.00 64.19 107 LEU A C 1
ATOM 871 O O . LEU A 1 107 ? -8.008 7.910 7.503 1.00 64.19 107 LEU A O 1
ATOM 875 N N . PRO A 1 108 ? -9.215 9.816 7.739 1.00 53.22 108 PRO A N 1
ATOM 876 C CA . PRO A 1 108 ? -10.171 9.283 8.701 1.00 53.22 108 PRO A CA 1
ATOM 877 C C . PRO A 1 108 ? -11.185 8.372 8.012 1.00 53.22 108 PRO A C 1
ATOM 879 O O . PRO A 1 108 ? -11.524 8.645 6.832 1.00 53.22 108 PRO A O 1
#

Radius of gyration: 14.83 Å; Cα contacts (8 Å, |Δi|>4): 112; chains: 1; bounding box: 44×32×41 Å